Protein AF-A0A6B8RU00-F1 (afdb_monomer_lite)

pLDDT: mean 71.01, std 18.05, range [35.62, 91.75]

Sequence (83 aa):
MKVGSCREQHKSWDQDLSPQWYYRSSKTASPEQFLEDEIYFLRRRMEQMFNQEQSLTSDSVLELSHLLDHKINEYMYKTYRNR

Organism: NCBI:txid1778678

InterPro domains:
  IPR018540 Aspartyl-phosphate phosphatase Spo0E-like [PF09388] (35-76)
  IPR036638 Helix-loop-helix DNA-binding domain superfamily [G3DSA:4.10.280.10] (33-83)
  IPR037208 Aspartyl-phosphate phosphatase Spo0E-like superfamily [SSF140500] (34-81)

Foldseek 3Di:
DDDDPPPPDPDPPPPDDPDPVVVVCPPDHDPLRNLVVVLVVLVVVLVVVCVVVVDCPPPVSVVSVVVSVVSVVVSVVVVVVVD

Structure (mmCIF, N/CA/C/O backbone):
data_AF-A0A6B8RU00-F1
#
_entry.id   AF-A0A6B8RU00-F1
#
loop_
_atom_site.group_PDB
_atom_site.id
_atom_site.type_symbol
_atom_site.label_atom_id
_atom_site.label_alt_id
_atom_site.label_comp_id
_atom_site.label_asym_id
_atom_site.label_entity_id
_atom_site.label_seq_id
_atom_site.pdbx_PDB_ins_code
_atom_site.Cartn_x
_atom_site.Cartn_y
_atom_site.Cartn_z
_atom_site.occupancy
_atom_site.B_iso_or_equiv
_atom_site.auth_seq_id
_atom_site.auth_comp_id
_atom_site.auth_asym_id
_atom_site.auth_atom_id
_atom_site.pdbx_PDB_model_num
ATOM 1 N N . MET A 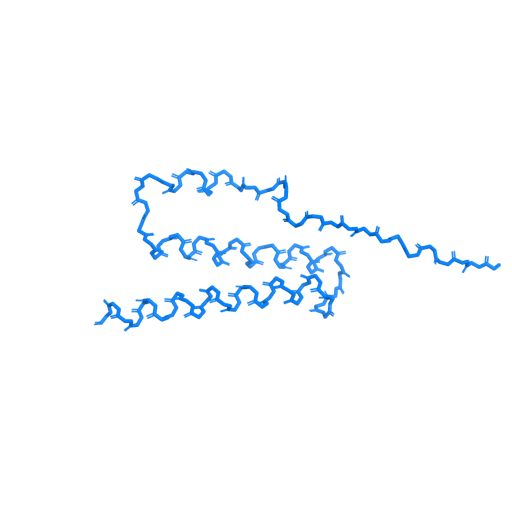1 1 ? -30.275 -5.586 29.433 1.00 35.62 1 MET A N 1
ATOM 2 C CA . MET A 1 1 ? -29.880 -6.482 28.324 1.00 35.62 1 MET A CA 1
ATOM 3 C C . MET A 1 1 ? -29.303 -5.606 27.224 1.00 35.62 1 MET A C 1
ATOM 5 O O . MET A 1 1 ? -30.030 -4.784 26.687 1.00 35.62 1 MET A O 1
ATOM 9 N N . LYS A 1 2 ? -27.985 -5.649 27.001 1.00 39.88 2 LYS A N 1
ATOM 10 C CA . LYS A 1 2 ? -27.296 -4.802 26.017 1.00 39.88 2 LYS A CA 1
ATOM 11 C C . LYS A 1 2 ? -27.046 -5.671 24.788 1.00 39.88 2 LYS A C 1
ATOM 13 O O . LYS A 1 2 ? -26.081 -6.423 24.755 1.00 39.88 2 LYS A O 1
ATOM 18 N N . VAL A 1 3 ? -27.977 -5.642 23.839 1.00 41.75 3 VAL A N 1
ATOM 19 C CA . VAL A 1 3 ? -27.739 -6.212 22.511 1.00 41.75 3 VAL A CA 1
ATOM 20 C C . VAL A 1 3 ? -26.789 -5.260 21.792 1.00 41.75 3 VAL A C 1
ATOM 22 O O . VAL A 1 3 ? -27.140 -4.121 21.487 1.00 41.75 3 VAL A O 1
ATOM 25 N N . GLY A 1 4 ? -25.534 -5.687 21.652 1.00 36.81 4 GLY A N 1
ATOM 26 C CA . GLY A 1 4 ? -24.534 -4.985 20.863 1.00 36.81 4 GLY A CA 1
ATOM 27 C C . GLY A 1 4 ? -24.961 -5.020 19.404 1.00 36.81 4 GLY A C 1
ATOM 28 O O . GLY A 1 4 ? -24.977 -6.079 18.788 1.00 36.81 4 GLY A O 1
ATOM 29 N N . SER A 1 5 ? -25.350 -3.866 18.874 1.00 39.50 5 SER A N 1
ATOM 30 C CA . SER A 1 5 ? -25.561 -3.688 17.444 1.00 39.50 5 SER A CA 1
ATOM 31 C C . SER A 1 5 ? -24.182 -3.579 16.792 1.00 39.50 5 SER A C 1
ATOM 33 O O . SER A 1 5 ? -23.572 -2.508 16.786 1.00 39.50 5 SER A O 1
ATOM 35 N N . CYS A 1 6 ? -23.645 -4.712 16.327 1.00 44.47 6 CYS A N 1
ATOM 36 C CA . CYS A 1 6 ? -22.509 -4.736 15.411 1.00 44.47 6 CYS A CA 1
ATOM 37 C C . CYS A 1 6 ? -22.971 -4.093 14.105 1.00 44.47 6 CYS A C 1
ATOM 39 O O . CYS A 1 6 ? -23.631 -4.712 13.277 1.00 44.47 6 CYS A O 1
ATOM 41 N N . ARG A 1 7 ? -22.683 -2.799 13.972 1.00 43.94 7 ARG A N 1
ATOM 42 C CA . ARG A 1 7 ? -22.958 -2.022 12.772 1.00 43.94 7 ARG A CA 1
ATOM 43 C C . ARG A 1 7 ? -22.030 -2.517 11.666 1.00 43.94 7 ARG A C 1
ATOM 45 O O . ARG A 1 7 ? -20.862 -2.138 11.643 1.00 43.94 7 ARG A O 1
ATOM 52 N N . GLU A 1 8 ? -22.554 -3.346 10.769 1.00 44.84 8 GLU A N 1
ATOM 53 C CA . GLU A 1 8 ? -21.920 -3.649 9.487 1.00 44.84 8 GLU A CA 1
ATOM 54 C C . GLU A 1 8 ? -21.736 -2.337 8.724 1.00 44.84 8 GLU A C 1
ATOM 56 O O . GLU A 1 8 ? -22.672 -1.737 8.194 1.00 44.84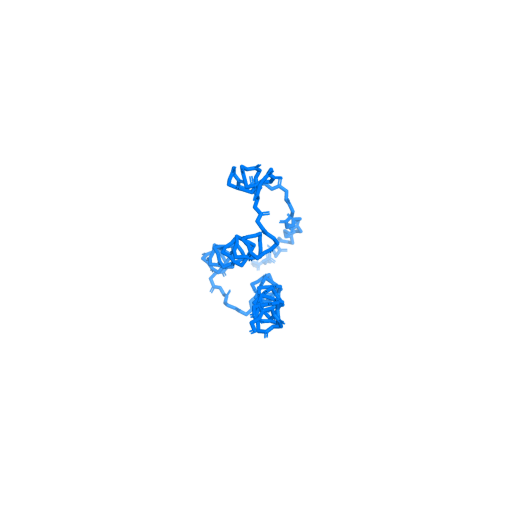 8 GLU A O 1
ATOM 61 N N . GLN A 1 9 ? -20.507 -1.835 8.742 1.00 37.72 9 GLN A N 1
ATOM 62 C CA . GLN A 1 9 ? -20.087 -0.754 7.874 1.00 37.72 9 GLN A CA 1
ATOM 63 C C . GLN A 1 9 ? -19.422 -1.411 6.677 1.00 37.72 9 GLN A C 1
ATOM 65 O O . GLN A 1 9 ? -18.222 -1.661 6.686 1.00 37.72 9 GLN A O 1
ATOM 70 N N . HIS A 1 10 ? -20.230 -1.693 5.658 1.00 41.00 10 HIS A N 1
ATOM 71 C CA . HIS A 1 10 ? -19.769 -1.988 4.309 1.00 41.00 10 HIS A CA 1
ATOM 72 C C . HIS A 1 10 ? -19.068 -0.729 3.770 1.00 41.00 10 HIS A C 1
ATOM 74 O O . HIS A 1 10 ? -19.679 0.131 3.133 1.00 41.00 10 HIS A O 1
ATOM 80 N N . LYS A 1 11 ? -17.798 -0.544 4.146 1.00 44.38 11 LYS A N 1
ATOM 81 C CA . LYS A 1 11 ? -16.956 0.534 3.636 1.00 44.38 11 LYS A CA 1
ATOM 82 C C . LYS A 1 11 ? -16.417 0.084 2.285 1.00 44.38 11 LYS A C 1
ATOM 84 O O . LYS A 1 11 ? -15.502 -0.722 2.215 1.00 44.38 11 LYS A O 1
ATOM 89 N N . SER A 1 12 ? -17.017 0.619 1.224 1.00 39.38 12 SER A N 1
ATOM 90 C CA . SER A 1 12 ? -16.420 0.637 -0.111 1.00 39.38 12 SER A CA 1
ATOM 91 C C . SER A 1 12 ? -15.027 1.265 -0.005 1.00 39.38 12 SER A C 1
ATOM 93 O O . SER A 1 12 ? -14.896 2.436 0.361 1.00 39.38 12 SER A O 1
ATOM 95 N N . TRP A 1 13 ? -13.990 0.465 -0.247 1.00 46.06 13 TRP A N 1
ATOM 96 C CA . TRP A 1 13 ? -12.583 0.834 -0.068 1.00 46.06 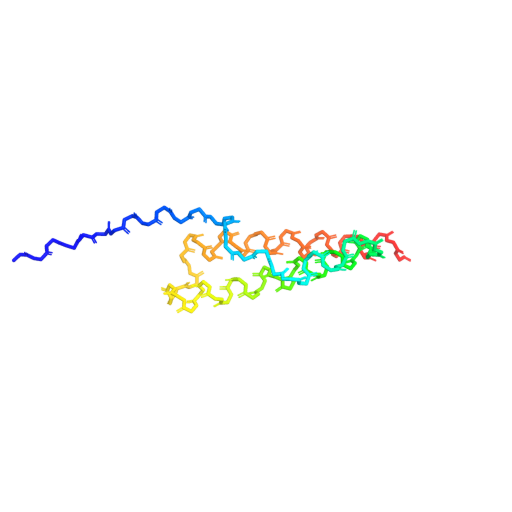13 TRP A CA 1
ATOM 97 C C . TRP A 1 13 ? -12.076 1.883 -1.068 1.00 46.06 13 TRP A C 1
ATOM 99 O O . TRP A 1 13 ? -11.001 2.448 -0.869 1.00 46.06 13 TRP A O 1
ATOM 109 N N . ASP A 1 14 ? -12.870 2.201 -2.091 1.00 47.16 14 ASP A N 1
ATOM 110 C CA . ASP A 1 14 ? -12.398 2.907 -3.283 1.00 47.16 14 ASP A CA 1
ATOM 111 C C . ASP A 1 14 ? -12.601 4.430 -3.302 1.00 47.16 14 ASP A C 1
ATOM 113 O O . ASP A 1 14 ? -12.050 5.099 -4.171 1.00 47.16 14 ASP A O 1
ATOM 117 N N . GLN A 1 15 ? -13.389 5.031 -2.401 1.00 50.66 15 GLN A N 1
ATOM 118 C CA . GLN A 1 15 ? -14.114 6.237 -2.840 1.00 50.66 15 GLN A CA 1
ATOM 119 C C . GLN A 1 15 ? -13.729 7.630 -2.329 1.00 50.66 15 GLN A C 1
ATOM 121 O O . GLN A 1 15 ? -14.345 8.571 -2.814 1.00 50.66 15 GLN A O 1
ATOM 126 N N . ASP A 1 16 ? -12.734 7.837 -1.457 1.00 52.12 16 ASP A N 1
ATOM 127 C CA . ASP A 1 16 ? -12.522 9.212 -0.936 1.00 52.12 16 ASP A CA 1
ATOM 128 C C . ASP A 1 16 ? -11.092 9.752 -0.912 1.00 52.12 16 ASP A C 1
ATOM 130 O O . ASP A 1 16 ? -10.871 10.893 -0.527 1.00 52.12 16 ASP A O 1
ATOM 134 N N . LEU A 1 17 ? -10.080 8.990 -1.320 1.00 52.62 17 LEU A N 1
ATOM 135 C CA . LEU A 1 17 ? -8.703 9.479 -1.226 1.00 52.62 17 LEU A CA 1
ATOM 136 C C . LEU A 1 17 ? -7.872 8.970 -2.393 1.00 52.62 17 LEU A C 1
ATOM 138 O O . LEU A 1 17 ? -6.942 8.203 -2.189 1.00 52.62 17 LEU A O 1
ATOM 142 N N . SER A 1 18 ? -8.183 9.430 -3.607 1.00 52.53 18 SER A N 1
ATOM 143 C CA . SER A 1 18 ? -7.155 9.551 -4.644 1.00 52.53 18 SER A CA 1
ATOM 144 C C . SER A 1 18 ? -6.290 10.749 -4.250 1.00 52.53 18 SER A C 1
ATOM 146 O O . SER A 1 18 ? -6.709 11.892 -4.460 1.00 52.53 18 SER A O 1
ATOM 148 N N . PRO A 1 19 ? -5.112 10.553 -3.637 1.00 55.53 19 PRO A N 1
ATOM 149 C CA . PRO A 1 19 ? -4.314 11.670 -3.174 1.00 55.53 19 PRO A CA 1
ATOM 150 C C . PRO A 1 19 ? -3.880 12.496 -4.385 1.00 55.53 19 PRO A C 1
ATOM 152 O O . PRO A 1 19 ? -3.567 11.950 -5.441 1.00 55.53 19 PRO A O 1
ATOM 155 N N . GLN A 1 20 ? -3.804 13.814 -4.236 1.00 54.03 20 GLN A N 1
ATOM 156 C CA . GLN A 1 20 ? -3.396 14.732 -5.307 1.00 54.03 20 GLN A CA 1
ATOM 157 C C . GLN A 1 20 ? -2.049 14.353 -5.969 1.00 54.03 20 GLN A C 1
ATOM 159 O O . GLN A 1 20 ? -1.790 14.736 -7.111 1.00 54.03 20 GLN A O 1
ATOM 164 N N . TRP A 1 21 ? -1.202 13.581 -5.277 1.00 52.25 21 TRP A N 1
ATOM 165 C CA . TRP A 1 21 ? 0.057 13.065 -5.810 1.00 52.25 21 TRP A CA 1
ATOM 166 C C . TRP A 1 21 ? -0.126 11.934 -6.849 1.00 52.25 21 TRP A C 1
ATOM 168 O O . TRP A 1 21 ? 0.656 11.883 -7.794 1.00 52.25 21 TRP A O 1
ATOM 178 N N . TYR A 1 22 ? -1.206 11.138 -6.788 1.00 51.84 22 TYR A N 1
ATOM 179 C CA . TYR A 1 22 ? -1.536 10.096 -7.780 1.00 51.84 22 TYR A CA 1
ATOM 180 C C . TYR A 1 22 ? -1.858 10.698 -9.159 1.00 51.84 22 TYR A C 1
ATOM 182 O O . TYR A 1 22 ? -1.372 10.243 -10.192 1.00 51.84 22 TYR A O 1
ATOM 190 N N . TYR A 1 23 ? -2.601 11.810 -9.187 1.00 54.03 23 TYR A N 1
ATOM 191 C CA . TYR A 1 23 ? -2.908 12.516 -10.436 1.00 54.03 23 TYR A CA 1
ATOM 192 C C . TYR A 1 23 ? -1.711 13.300 -10.998 1.00 54.03 23 TYR A C 1
ATOM 194 O O . TYR A 1 23 ? -1.598 13.444 -12.217 1.00 54.03 23 TYR A O 1
ATOM 202 N N . ARG A 1 24 ? -0.801 13.798 -10.147 1.00 52.59 24 ARG A N 1
ATOM 203 C CA . ARG A 1 24 ? 0.328 14.651 -10.569 1.00 52.59 24 ARG A CA 1
ATOM 204 C C . ARG A 1 24 ? 1.486 13.865 -11.211 1.00 52.59 24 ARG A C 1
ATOM 206 O O . ARG A 1 24 ? 2.166 14.432 -12.062 1.00 52.59 24 ARG A O 1
ATOM 213 N N . SER A 1 25 ? 1.669 12.585 -10.874 1.00 53.31 25 SER A N 1
ATOM 214 C CA . SER A 1 25 ? 2.709 11.711 -11.461 1.00 53.31 25 SER A CA 1
ATOM 215 C C . SER A 1 25 ? 2.366 11.195 -12.874 1.00 53.31 25 SER A C 1
ATOM 217 O O . SER A 1 25 ? 3.243 10.790 -13.636 1.00 53.31 25 SER A O 1
ATOM 219 N N . SER A 1 26 ? 1.093 11.256 -13.276 1.00 55.47 26 SER A N 1
ATOM 220 C CA . SER A 1 26 ? 0.531 10.488 -14.404 1.00 55.47 26 SER A CA 1
ATOM 221 C C . SER A 1 26 ? 0.945 10.899 -15.830 1.00 55.47 26 SER A C 1
ATOM 223 O O . SER A 1 26 ? 0.476 10.287 -16.788 1.00 55.47 26 SER A O 1
ATOM 225 N N . LYS A 1 27 ? 1.812 11.906 -16.023 1.00 57.16 27 LYS A N 1
ATOM 226 C CA . LYS A 1 27 ? 2.218 12.344 -17.378 1.00 57.16 27 LYS A CA 1
ATOM 227 C C . LYS A 1 27 ? 3.653 12.008 -17.782 1.00 57.16 27 LYS A C 1
ATOM 229 O O . LYS A 1 27 ? 3.945 12.070 -18.973 1.00 57.16 27 LYS A O 1
ATOM 234 N N . THR A 1 28 ? 4.530 11.643 -16.845 1.00 59.78 28 THR A N 1
ATOM 235 C CA . THR A 1 28 ? 5.949 11.346 -17.145 1.00 59.78 28 THR A CA 1
ATOM 236 C C . THR A 1 28 ? 6.584 10.286 -16.241 1.00 59.78 28 THR A C 1
ATOM 238 O O . THR A 1 28 ? 7.778 10.034 -16.385 1.00 59.78 28 THR A O 1
ATOM 241 N N . ALA A 1 29 ? 5.846 9.705 -15.288 1.00 68.06 29 ALA A N 1
ATOM 242 C CA . ALA A 1 29 ? 6.422 8.749 -14.348 1.00 68.06 29 ALA A CA 1
ATOM 243 C C . ALA A 1 29 ? 6.737 7.408 -15.024 1.00 68.06 29 ALA A C 1
ATOM 245 O O . ALA A 1 29 ? 5.952 6.913 -15.839 1.00 68.06 29 ALA A O 1
ATOM 246 N N . SER A 1 30 ? 7.881 6.816 -14.682 1.00 77.94 30 SER A N 1
ATOM 247 C CA . SER A 1 30 ? 8.211 5.470 -15.142 1.00 77.94 30 SER A CA 1
ATOM 248 C C . SER A 1 30 ? 7.301 4.427 -14.466 1.00 77.94 30 SER A C 1
ATOM 250 O O . SER A 1 30 ? 6.761 4.682 -13.384 1.00 77.94 30 SER A O 1
ATOM 252 N N . PRO A 1 31 ? 7.112 3.239 -15.069 1.00 76.44 31 PRO A N 1
ATOM 253 C CA . PRO A 1 31 ? 6.347 2.156 -14.449 1.00 76.44 31 PRO A CA 1
ATOM 254 C C . PRO A 1 31 ? 6.845 1.777 -13.044 1.00 76.44 31 PRO A C 1
ATOM 256 O O . PRO A 1 31 ? 6.060 1.338 -12.208 1.00 76.44 31 PRO A O 1
ATOM 259 N N . GLU A 1 32 ? 8.140 1.950 -12.781 1.00 78.56 32 GLU A N 1
ATOM 260 C CA . GLU A 1 32 ? 8.773 1.740 -11.479 1.00 78.56 32 GLU A CA 1
ATOM 261 C C . GLU A 1 32 ? 8.363 2.820 -10.476 1.00 78.56 32 GLU A C 1
ATOM 263 O O . GLU A 1 32 ? 7.944 2.482 -9.373 1.00 78.56 32 GLU A O 1
ATOM 268 N N . GLN A 1 33 ? 8.383 4.094 -10.880 1.00 76.88 33 GLN A N 1
ATOM 269 C CA . GLN A 1 33 ? 7.947 5.203 -10.026 1.00 76.88 33 GLN A CA 1
ATOM 270 C C . GLN A 1 33 ? 6.483 5.054 -9.617 1.00 76.88 33 GLN A C 1
ATOM 272 O O . GLN A 1 33 ? 6.140 5.295 -8.465 1.00 76.88 33 GLN A O 1
ATOM 277 N N . PHE A 1 34 ? 5.629 4.589 -10.534 1.00 80.88 34 PHE A N 1
ATOM 278 C CA . PHE A 1 34 ? 4.222 4.334 -10.234 1.00 80.88 34 PHE A CA 1
ATOM 279 C C . PHE A 1 34 ? 4.038 3.225 -9.188 1.00 80.88 34 PHE A C 1
ATOM 281 O O . PHE A 1 34 ? 3.177 3.329 -8.318 1.00 80.88 34 PHE A O 1
ATOM 288 N N . LEU A 1 35 ? 4.863 2.176 -9.247 1.00 83.50 35 LEU A N 1
ATOM 289 C CA . LEU A 1 35 ? 4.843 1.099 -8.257 1.00 83.50 35 LEU A CA 1
ATOM 290 C C . LEU A 1 35 ? 5.342 1.557 -6.884 1.00 83.50 35 LEU A C 1
ATOM 292 O O . LEU A 1 35 ? 4.764 1.165 -5.874 1.00 83.50 35 LEU A O 1
ATOM 296 N N . GLU A 1 36 ? 6.386 2.385 -6.828 1.00 85.06 36 GLU A N 1
ATOM 297 C CA . GLU A 1 36 ? 6.884 2.961 -5.569 1.00 85.06 36 GLU A CA 1
ATOM 298 C C . GLU A 1 36 ? 5.814 3.817 -4.887 1.00 85.06 36 GLU A C 1
ATOM 300 O O . GLU A 1 36 ? 5.551 3.674 -3.690 1.00 85.06 36 GLU A O 1
ATOM 305 N N . ASP A 1 37 ? 5.157 4.657 -5.681 1.00 83.44 37 ASP A N 1
ATOM 306 C CA . ASP A 1 37 ? 4.027 5.488 -5.289 1.00 83.44 37 ASP A CA 1
ATOM 307 C C . ASP A 1 37 ? 2.865 4.630 -4.740 1.00 83.44 37 ASP A C 1
ATOM 309 O O . ASP A 1 37 ? 2.334 4.884 -3.654 1.00 83.44 37 ASP A O 1
ATOM 313 N N . GLU A 1 38 ? 2.506 3.550 -5.435 1.00 85.69 38 GLU A N 1
ATOM 314 C CA . GLU A 1 38 ? 1.432 2.638 -5.029 1.00 85.69 38 GLU A CA 1
ATOM 315 C C . GLU A 1 38 ? 1.759 1.878 -3.728 1.00 85.69 38 GLU A C 1
ATOM 317 O O . GLU A 1 38 ? 0.920 1.791 -2.828 1.00 85.69 38 GLU A O 1
ATOM 322 N N . ILE A 1 39 ? 3.000 1.407 -3.562 1.00 88.44 39 ILE A N 1
ATOM 323 C CA . ILE A 1 39 ? 3.482 0.792 -2.312 1.00 88.44 39 ILE A CA 1
ATOM 324 C C . ILE A 1 39 ? 3.393 1.789 -1.153 1.00 88.44 39 ILE A C 1
ATOM 326 O O . ILE A 1 39 ? 2.962 1.438 -0.051 1.00 88.44 39 ILE A O 1
ATOM 330 N N . TYR A 1 40 ? 3.800 3.036 -1.380 1.00 87.75 40 TYR A N 1
ATOM 331 C CA . TYR A 1 40 ? 3.760 4.076 -0.360 1.00 87.75 40 TYR A CA 1
ATOM 332 C C . TYR A 1 40 ? 2.329 4.407 0.078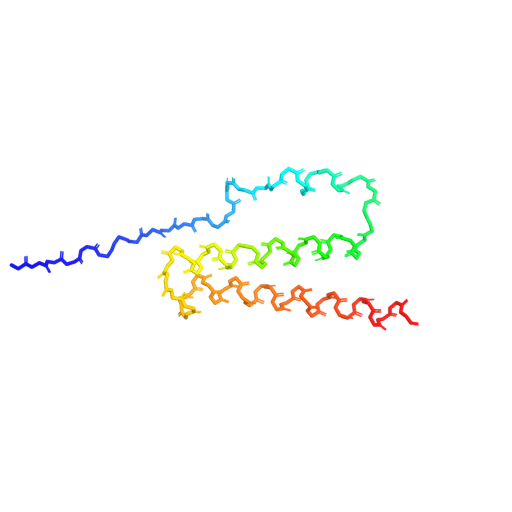 1.00 87.75 40 TYR A C 1
ATOM 334 O O . TYR A 1 40 ? 2.060 4.551 1.276 1.00 87.75 40 TYR A O 1
ATOM 342 N N . PHE A 1 41 ? 1.394 4.475 -0.872 1.00 86.38 41 PHE A N 1
ATOM 343 C CA . PHE A 1 41 ? -0.026 4.646 -0.578 1.00 86.38 41 PHE A CA 1
ATOM 344 C C . PHE A 1 41 ? -0.570 3.523 0.295 1.00 86.38 41 PHE A C 1
ATOM 346 O O . PHE A 1 41 ? -1.166 3.790 1.341 1.00 86.38 41 PHE A O 1
ATOM 353 N N . LEU A 1 42 ? -0.345 2.277 -0.121 1.00 88.12 42 LEU A N 1
ATOM 354 C CA . LEU A 1 42 ? -0.872 1.101 0.561 1.00 88.12 42 LEU A CA 1
ATOM 355 C C . LEU A 1 42 ? -0.340 0.997 1.994 1.00 88.12 42 LEU A C 1
ATOM 357 O O . LEU A 1 42 ? -1.117 0.719 2.906 1.00 88.12 42 LEU A O 1
ATOM 361 N N . ARG A 1 43 ? 0.937 1.337 2.230 1.00 88.75 43 ARG A N 1
ATOM 362 C CA . ARG A 1 43 ? 1.512 1.437 3.586 1.00 88.75 43 ARG A CA 1
ATOM 363 C C . ARG A 1 43 ? 0.768 2.446 4.447 1.00 88.75 43 ARG A C 1
ATOM 365 O O . ARG A 1 43 ? 0.238 2.080 5.493 1.00 88.75 43 ARG A O 1
ATOM 372 N N . ARG A 1 44 ? 0.647 3.689 3.969 1.00 87.62 44 ARG A N 1
ATOM 373 C CA . ARG A 1 44 ? -0.064 4.744 4.706 1.00 87.62 44 ARG A CA 1
ATOM 374 C C . ARG A 1 44 ? -1.514 4.370 4.979 1.00 87.62 44 ARG A C 1
ATOM 376 O O . ARG A 1 44 ? -2.045 4.698 6.038 1.00 87.62 44 ARG A O 1
ATOM 383 N N . ARG A 1 45 ? -2.167 3.699 4.030 1.00 85.69 45 ARG A N 1
ATOM 384 C CA . ARG A 1 45 ? -3.561 3.289 4.173 1.00 85.69 45 ARG A CA 1
ATOM 385 C C . ARG A 1 45 ? -3.720 2.180 5.205 1.00 85.69 45 ARG A C 1
ATOM 387 O O . ARG A 1 45 ? -4.597 2.285 6.057 1.00 85.69 45 ARG A O 1
ATOM 394 N N . MET A 1 46 ? -2.842 1.181 5.182 1.00 86.06 46 MET A N 1
ATOM 395 C CA . MET A 1 46 ? -2.796 0.118 6.184 1.00 86.06 46 MET A CA 1
ATOM 396 C C . MET A 1 46 ? -2.547 0.690 7.587 1.00 86.06 46 MET A C 1
ATOM 398 O O . MET A 1 46 ? -3.258 0.338 8.523 1.00 86.06 46 MET A O 1
ATOM 402 N N . GLU A 1 47 ? -1.613 1.636 7.734 1.00 85.56 47 GLU A N 1
ATOM 403 C CA . GLU A 1 47 ? -1.348 2.319 9.009 1.00 85.56 47 GLU A CA 1
ATOM 404 C C . GLU A 1 47 ? -2.566 3.108 9.509 1.00 85.56 47 GLU A C 1
ATOM 406 O O . GLU A 1 47 ? -2.902 3.069 10.693 1.00 85.56 47 GLU A O 1
ATOM 411 N N . GLN A 1 48 ? -3.267 3.817 8.621 1.00 85.81 48 GLN A N 1
ATOM 412 C CA . GLN A 1 48 ? -4.504 4.521 8.973 1.00 85.81 48 GLN A CA 1
ATOM 413 C C . GLN A 1 48 ? -5.604 3.558 9.423 1.00 85.81 48 GLN A C 1
ATOM 415 O O . GLN A 1 48 ? -6.281 3.834 10.412 1.00 85.81 48 GLN A O 1
ATOM 420 N N . MET A 1 49 ? -5.778 2.439 8.720 1.00 83.88 49 MET A N 1
ATOM 421 C CA . MET A 1 49 ? -6.776 1.432 9.073 1.00 83.88 49 MET A CA 1
ATOM 422 C C . MET A 1 49 ? -6.457 0.751 10.394 1.00 83.88 49 MET A C 1
ATOM 424 O O . MET A 1 49 ? -7.345 0.621 11.231 1.00 83.88 49 MET A O 1
ATOM 428 N N . PHE A 1 50 ? -5.189 0.418 10.630 1.00 80.94 50 PHE A N 1
ATOM 429 C CA . PHE A 1 50 ? -4.748 -0.099 11.917 1.00 80.94 50 PHE A CA 1
ATOM 430 C C . PHE A 1 50 ? -5.073 0.876 13.056 1.00 80.94 50 PHE A C 1
ATOM 432 O O . PHE A 1 50 ? -5.627 0.469 14.073 1.00 80.94 50 PHE A O 1
ATOM 439 N N . ASN A 1 51 ? -4.809 2.173 12.873 1.00 82.06 51 ASN A N 1
ATOM 440 C CA . ASN A 1 51 ? -5.155 3.185 13.873 1.00 82.06 51 ASN A CA 1
ATOM 441 C C . ASN A 1 51 ? -6.673 3.306 14.107 1.00 82.06 51 ASN A C 1
ATOM 443 O O . ASN A 1 51 ? -7.094 3.591 15.226 1.00 82.06 51 ASN A O 1
ATOM 447 N N . GLN A 1 52 ? -7.500 3.102 13.076 1.00 80.44 52 GLN A N 1
ATOM 448 C CA . GLN A 1 52 ? -8.961 3.153 13.198 1.00 80.44 52 GLN A CA 1
ATOM 449 C C . GLN A 1 52 ? -9.540 1.913 13.884 1.00 80.44 52 GLN A C 1
ATOM 451 O O . GLN A 1 52 ? -10.413 2.036 14.742 1.00 80.44 52 GLN A O 1
ATOM 456 N N . GLU A 1 53 ? -9.086 0.727 13.493 1.00 77.56 53 GLU A N 1
ATOM 457 C CA . GLU A 1 53 ? -9.636 -0.543 13.973 1.00 77.56 53 GLU A CA 1
ATOM 458 C C . GLU A 1 53 ? -8.955 -1.041 15.252 1.00 77.56 53 GLU A C 1
ATOM 460 O O . GLU A 1 53 ? -9.496 -1.909 15.932 1.00 77.56 53 GLU A O 1
ATOM 465 N N . GLN A 1 54 ? -7.792 -0.477 15.605 1.00 77.88 54 GLN A N 1
ATOM 466 C CA . GLN A 1 54 ? -6.937 -0.892 16.726 1.00 77.88 54 GLN A CA 1
ATOM 467 C C . GLN A 1 54 ? -6.581 -2.389 16.693 1.00 77.88 54 GLN A C 1
ATOM 469 O O . GLN A 1 54 ? -6.280 -2.994 17.721 1.00 77.88 54 GLN A O 1
ATOM 474 N N . SER A 1 55 ? -6.618 -2.996 15.507 1.00 77.62 55 SER A N 1
ATOM 475 C CA . SER A 1 55 ? -6.376 -4.418 15.295 1.00 77.62 55 SER A CA 1
ATOM 476 C C . SER A 1 55 ? -5.554 -4.623 14.033 1.00 77.62 55 SER A C 1
ATOM 478 O O . SER A 1 55 ? -5.867 -4.064 12.987 1.00 77.62 55 SER A O 1
ATOM 480 N N . LEU A 1 56 ? -4.490 -5.422 14.139 1.00 72.81 56 LEU A N 1
ATOM 481 C CA . LEU A 1 56 ? -3.664 -5.832 12.995 1.00 72.81 56 LEU A CA 1
ATOM 482 C C . LEU A 1 56 ? -4.240 -7.046 12.261 1.00 72.81 56 LEU A C 1
ATOM 484 O O . LEU A 1 56 ? -3.818 -7.346 11.150 1.00 72.81 56 LEU A O 1
ATOM 488 N N . THR A 1 57 ? -5.159 -7.768 12.898 1.00 83.94 57 THR A N 1
ATOM 489 C CA . THR A 1 57 ? -5.730 -9.021 12.388 1.00 83.94 57 THR A CA 1
ATOM 490 C C . THR A 1 57 ? -7.177 -8.856 11.956 1.00 83.94 57 THR A C 1
ATOM 492 O O . THR A 1 57 ? -7.900 -9.840 11.841 1.00 83.94 57 THR A O 1
ATOM 495 N N . SER A 1 58 ? -7.643 -7.623 11.806 1.00 86.44 58 SER A N 1
ATOM 496 C CA . SER A 1 58 ? -8.934 -7.383 11.191 1.00 86.44 58 SER A CA 1
ATOM 497 C C . SER A 1 58 ? -8.857 -7.676 9.698 1.00 86.44 58 SER A C 1
ATOM 499 O O . SER A 1 58 ? -7.839 -7.408 9.056 1.00 86.44 58 SER A O 1
ATOM 501 N N . ASP A 1 59 ? -9.944 -8.203 9.141 1.00 83.38 59 ASP A N 1
ATOM 502 C CA . ASP A 1 59 ? -10.020 -8.577 7.725 1.00 83.38 59 ASP A CA 1
ATOM 503 C C . ASP A 1 59 ? -9.633 -7.407 6.805 1.00 83.38 59 ASP A C 1
ATOM 505 O O . ASP A 1 59 ? -8.873 -7.571 5.856 1.00 83.38 59 ASP A O 1
ATOM 509 N N . SER A 1 60 ? -10.049 -6.197 7.179 1.00 81.62 60 SER A N 1
ATOM 510 C CA . SER A 1 60 ? -9.694 -4.923 6.555 1.00 81.62 60 SER A CA 1
ATOM 511 C C . SER A 1 60 ? -8.185 -4.657 6.447 1.00 81.62 60 SER A C 1
ATOM 513 O O . SER A 1 60 ? -7.678 -4.254 5.399 1.00 81.62 60 SER A O 1
ATOM 515 N N . VAL A 1 61 ? -7.449 -4.821 7.551 1.00 82.88 61 VAL A N 1
ATOM 516 C CA . VAL A 1 61 ? -6.002 -4.553 7.604 1.00 82.88 61 VAL A CA 1
ATOM 517 C C . VAL A 1 61 ? -5.235 -5.686 6.928 1.00 82.88 61 VAL A C 1
ATOM 519 O O . VAL A 1 61 ? -4.235 -5.429 6.256 1.00 82.88 61 VAL A O 1
ATOM 522 N N . LEU A 1 62 ? -5.727 -6.921 7.046 1.00 86.19 62 LEU A N 1
ATOM 523 C CA . LEU A 1 62 ? -5.161 -8.087 6.375 1.00 86.19 62 LEU A CA 1
ATOM 524 C C . LEU A 1 62 ? -5.283 -7.983 4.853 1.00 86.19 62 LEU A C 1
ATOM 526 O O . LEU A 1 62 ? -4.288 -8.186 4.165 1.00 86.19 62 LEU A O 1
ATOM 530 N N . GLU A 1 63 ? -6.442 -7.600 4.316 1.00 87.81 63 GLU A N 1
ATOM 531 C CA . GLU A 1 63 ? -6.635 -7.421 2.871 1.00 87.81 63 GLU A CA 1
ATOM 532 C C . GLU A 1 63 ? -5.695 -6.346 2.302 1.00 87.81 63 GLU A C 1
ATOM 534 O O . GLU A 1 63 ? -5.007 -6.578 1.305 1.00 87.81 63 GLU A O 1
ATOM 539 N N . LEU A 1 64 ? -5.572 -5.204 2.990 1.00 86.94 64 LEU A N 1
ATOM 540 C CA . LEU A 1 64 ? -4.615 -4.157 2.617 1.00 86.94 64 LEU A CA 1
ATOM 541 C C . LEU A 1 64 ? -3.159 -4.626 2.706 1.00 86.94 64 LEU A C 1
ATOM 543 O O . LEU A 1 64 ? -2.351 -4.268 1.849 1.00 86.94 64 LEU A O 1
ATOM 547 N N . SER A 1 65 ? -2.817 -5.425 3.716 1.00 86.25 65 SER A N 1
ATOM 548 C CA . SER A 1 65 ? -1.484 -6.015 3.869 1.00 86.25 65 SER A CA 1
ATOM 549 C C . SER A 1 65 ? -1.168 -6.986 2.729 1.00 86.25 65 SER A C 1
ATOM 551 O O . SER A 1 65 ? -0.090 -6.918 2.141 1.00 86.25 65 SER A O 1
ATOM 553 N N . HIS A 1 66 ? -2.124 -7.836 2.347 1.00 89.88 66 HIS A N 1
ATOM 554 C CA . HIS A 1 66 ? -1.980 -8.753 1.216 1.00 89.88 66 HIS A CA 1
ATOM 555 C C . HIS A 1 66 ? -1.786 -8.005 -0.104 1.00 89.88 66 HIS A C 1
ATOM 557 O O . HIS A 1 66 ? -0.917 -8.363 -0.901 1.00 89.88 66 HIS A O 1
ATOM 563 N N . LEU A 1 67 ? -2.551 -6.935 -0.324 1.00 89.06 67 LEU A N 1
ATOM 564 C CA . LEU A 1 67 ? -2.397 -6.100 -1.510 1.00 89.06 67 LEU A CA 1
ATOM 565 C C . LEU A 1 67 ? -1.038 -5.384 -1.530 1.00 89.06 67 LEU A C 1
ATOM 567 O O . LEU A 1 67 ? -0.380 -5.324 -2.571 1.00 89.06 67 LEU A O 1
ATOM 571 N N . LEU A 1 68 ? -0.591 -4.876 -0.379 1.00 90.44 68 LEU A N 1
ATOM 572 C CA . LEU A 1 68 ? 0.723 -4.257 -0.227 1.00 90.44 68 LEU A CA 1
ATOM 573 C C . LEU A 1 68 ? 1.854 -5.249 -0.525 1.00 90.44 68 LEU A C 1
ATOM 575 O O . LEU A 1 68 ? 2.779 -4.907 -1.262 1.00 90.44 68 LEU A O 1
ATOM 579 N N . ASP A 1 69 ? 1.772 -6.466 0.009 1.00 91.62 69 ASP A N 1
ATOM 580 C CA . ASP A 1 69 ? 2.740 -7.533 -0.252 1.00 91.62 69 ASP A CA 1
ATOM 581 C C . ASP A 1 69 ? 2.829 -7.845 -1.750 1.00 91.62 69 ASP A C 1
ATOM 583 O O . ASP A 1 69 ? 3.920 -7.876 -2.321 1.00 91.62 69 ASP A O 1
ATOM 587 N N . HIS A 1 70 ? 1.683 -7.951 -2.428 1.00 90.00 70 HIS A N 1
ATOM 588 C CA . HIS A 1 70 ? 1.649 -8.172 -3.870 1.00 90.00 70 HIS A CA 1
ATOM 589 C C . HIS A 1 70 ? 2.385 -7.069 -4.647 1.00 90.00 70 HIS A C 1
ATOM 591 O O . HIS A 1 70 ? 3.196 -7.366 -5.525 1.00 90.00 70 HIS A O 1
ATOM 597 N N . LYS A 1 71 ? 2.171 -5.795 -4.291 1.00 88.69 71 LYS A N 1
ATOM 598 C CA . LYS A 1 71 ? 2.844 -4.661 -4.945 1.00 88.69 71 LYS A CA 1
ATOM 599 C C . LYS A 1 71 ? 4.339 -4.603 -4.655 1.00 88.69 71 LYS A C 1
ATOM 601 O O . LYS A 1 71 ? 5.114 -4.272 -5.552 1.00 88.69 71 LYS A O 1
ATOM 606 N N . ILE A 1 72 ? 4.762 -4.977 -3.448 1.00 89.00 72 ILE A N 1
ATOM 607 C CA . ILE A 1 72 ? 6.184 -5.123 -3.113 1.00 89.00 72 ILE A CA 1
ATOM 608 C C . ILE A 1 72 ? 6.809 -6.224 -3.971 1.00 89.00 72 ILE A C 1
ATOM 610 O O . ILE A 1 72 ? 7.855 -6.000 -4.575 1.00 89.00 72 ILE A O 1
ATOM 614 N N . ASN A 1 73 ? 6.158 -7.381 -4.085 1.00 91.75 73 ASN A N 1
ATOM 615 C CA . ASN A 1 73 ? 6.646 -8.488 -4.906 1.00 91.75 73 ASN A CA 1
ATOM 616 C C . ASN A 1 73 ? 6.757 -8.099 -6.387 1.00 91.75 73 ASN A C 1
ATOM 618 O O . ASN A 1 73 ? 7.766 -8.398 -7.027 1.00 91.75 73 ASN A O 1
ATOM 622 N N . GLU A 1 74 ? 5.774 -7.369 -6.919 1.00 88.50 74 GLU A N 1
ATOM 623 C CA . GLU A 1 74 ? 5.820 -6.811 -8.275 1.00 88.50 74 GLU A CA 1
ATOM 624 C C . GLU A 1 74 ? 7.001 -5.850 -8.472 1.00 88.50 74 GLU A C 1
ATOM 626 O O . GLU A 1 74 ? 7.736 -5.962 -9.458 1.00 88.50 74 GLU A O 1
ATOM 631 N N . TYR A 1 75 ? 7.212 -4.919 -7.537 1.00 88.00 75 TYR A N 1
ATOM 632 C CA . TYR A 1 75 ? 8.336 -3.983 -7.583 1.00 88.00 75 TYR A CA 1
ATOM 633 C C . TYR A 1 75 ? 9.678 -4.707 -7.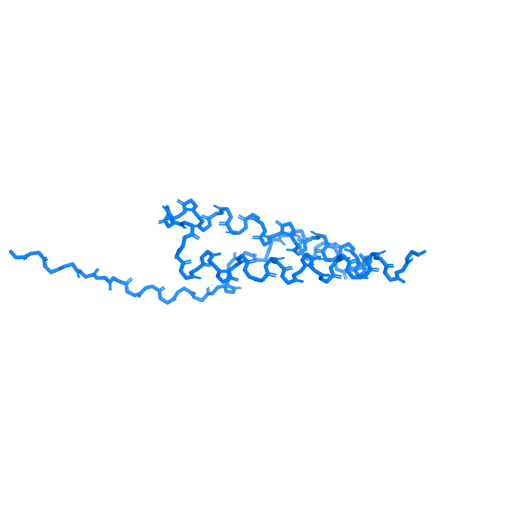551 1.00 88.00 75 TYR A C 1
ATOM 635 O O . TYR A 1 75 ? 10.559 -4.418 -8.363 1.00 88.00 75 TYR A O 1
ATOM 643 N N . MET A 1 76 ? 9.820 -5.681 -6.651 1.00 86.88 76 MET A N 1
ATOM 644 C CA . MET A 1 76 ? 11.025 -6.492 -6.538 1.00 86.88 76 MET A CA 1
ATOM 645 C C . MET A 1 76 ? 11.284 -7.221 -7.856 1.00 86.88 76 MET A C 1
ATOM 647 O O . MET A 1 76 ? 12.364 -7.090 -8.427 1.00 86.88 76 MET A O 1
ATOM 651 N N . TYR A 1 77 ? 10.278 -7.898 -8.413 1.00 86.44 77 TYR A N 1
ATOM 652 C CA . TYR A 1 77 ? 10.415 -8.608 -9.682 1.00 86.44 77 TYR A CA 1
ATOM 653 C C . TYR A 1 77 ? 10.857 -7.694 -10.831 1.00 86.44 77 TYR A C 1
ATOM 655 O O . TYR A 1 77 ? 11.804 -8.022 -11.546 1.00 86.44 77 TYR A O 1
ATOM 663 N N . LYS A 1 78 ? 10.215 -6.532 -11.003 1.00 81.56 78 LYS A N 1
ATOM 664 C CA . LYS A 1 78 ? 10.562 -5.592 -12.081 1.00 81.56 78 LYS A CA 1
ATOM 665 C C . LYS A 1 78 ? 11.945 -4.970 -11.885 1.00 81.56 78 LYS A C 1
ATOM 667 O O . LYS A 1 78 ? 12.696 -4.853 -12.849 1.00 81.56 78 LYS A O 1
ATOM 672 N N . THR A 1 79 ? 12.318 -4.657 -10.647 1.00 79.19 79 THR A N 1
ATOM 673 C CA . THR A 1 79 ? 13.637 -4.095 -10.320 1.00 79.19 79 THR A CA 1
ATOM 674 C C . THR A 1 79 ? 14.764 -5.105 -10.533 1.00 79.19 79 THR A C 1
ATOM 676 O O . THR A 1 79 ? 15.835 -4.729 -11.005 1.00 79.19 79 THR A O 1
ATOM 679 N N . TYR A 1 80 ? 14.545 -6.386 -10.220 1.00 75.38 80 TYR A N 1
ATOM 680 C CA . TYR A 1 80 ? 15.549 -7.436 -10.429 1.00 75.38 80 TYR A CA 1
ATOM 681 C C . TYR A 1 80 ? 15.599 -7.962 -11.863 1.00 75.38 80 TYR A C 1
ATOM 683 O O . TYR A 1 80 ? 16.635 -8.467 -12.273 1.00 75.38 80 TYR A O 1
ATOM 691 N N . ARG A 1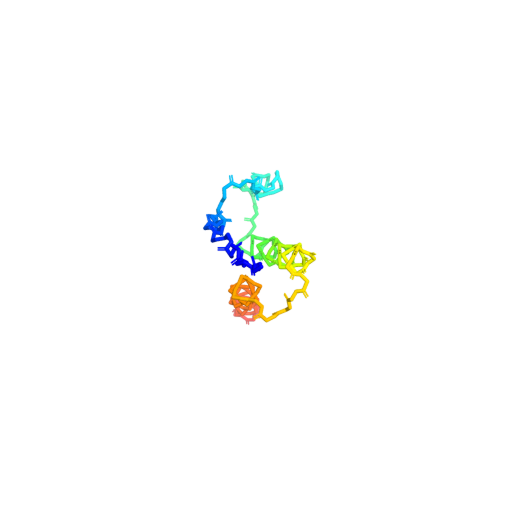 81 ? 14.511 -7.859 -12.633 1.00 70.75 81 ARG A N 1
ATOM 692 C CA . ARG A 1 81 ? 14.480 -8.284 -14.041 1.00 70.75 81 ARG A CA 1
ATOM 693 C C . ARG A 1 81 ? 15.096 -7.258 -14.997 1.00 70.75 81 ARG A C 1
ATOM 695 O O . ARG A 1 81 ? 15.574 -7.646 -16.058 1.00 70.75 81 ARG A O 1
ATOM 702 N N . ASN A 1 82 ? 15.072 -5.976 -14.636 1.00 61.03 82 ASN A N 1
ATOM 703 C CA . ASN A 1 82 ? 15.603 -4.882 -15.456 1.00 61.03 82 ASN A CA 1
ATOM 704 C C . ASN A 1 82 ? 17.025 -4.437 -15.043 1.00 61.03 82 ASN A C 1
ATOM 706 O O . ASN A 1 82 ? 17.505 -3.417 -15.540 1.00 61.03 82 ASN A O 1
ATOM 710 N N . ARG A 1 83 ? 17.687 -5.173 -14.142 1.00 54.22 83 ARG A N 1
ATOM 711 C CA . ARG A 1 83 ? 19.104 -5.010 -13.779 1.00 54.22 83 ARG A CA 1
ATOM 712 C C . ARG A 1 83 ? 19.942 -6.133 -14.370 1.00 54.22 83 ARG A C 1
ATOM 714 O O . ARG A 1 83 ? 21.104 -5.837 -14.715 1.00 54.22 83 ARG A O 1
#

Secondary structure (DSSP, 8-state):
------------TTSS---HHHHHSTTT--HHHHHHHHHHHHHHHHHHHHHHHS-SSSHHHHHHHHHHHHHHHHHHHHHHH--

Radius of gyration: 16.51 Å; chains: 1; bounding box: 49×24×46 Å